Protein AF-A0A5N8WXN7-F1 (afdb_monomer_lite)

Organism: NCBI:txid2596892

Secondary structure (DSSP, 8-state):
--HHHHHHHHHHHHHHHHHHHHHTTEEEEEEEEGGGGS-HHHHTT---EEEEEEESSPPPGGGG---S-PPP--------

Radius of gyration: 22.48 Å; chains: 1; bounding box: 64×42×37 Å

Structure (mmCIF, N/CA/C/O backbone):
data_AF-A0A5N8WXN7-F1
#
_entry.id   AF-A0A5N8WXN7-F1
#
loop_
_atom_site.group_PDB
_atom_site.id
_atom_site.type_symbol
_atom_site.label_atom_id
_atom_site.label_alt_id
_atom_site.label_comp_id
_atom_site.label_asym_id
_atom_site.label_entity_id
_atom_site.label_seq_id
_atom_site.pdbx_PDB_ins_code
_atom_site.Cartn_x
_atom_site.Cartn_y
_atom_site.Cartn_z
_atom_site.occupancy
_atom_site.B_iso_or_equiv
_atom_site.auth_seq_id
_atom_site.auth_comp_id
_atom_site.auth_asym_id
_atom_site.auth_atom_id
_atom_site.pdbx_PDB_model_num
ATOM 1 N N . MET A 1 1 ? 26.549 -5.629 -9.813 1.00 50.53 1 MET A N 1
ATOM 2 C CA . MET A 1 1 ? 26.390 -5.756 -8.346 1.00 50.53 1 MET A CA 1
ATOM 3 C C . MET A 1 1 ? 25.239 -4.854 -7.873 1.00 50.53 1 MET A C 1
ATOM 5 O O . MET A 1 1 ? 25.434 -4.031 -6.996 1.00 50.53 1 MET A O 1
ATOM 9 N N . ALA A 1 2 ? 24.054 -4.971 -8.491 1.00 57.34 2 ALA A N 1
ATOM 10 C CA . ALA A 1 2 ? 22.917 -4.066 -8.253 1.00 57.34 2 ALA A CA 1
ATOM 11 C C . ALA A 1 2 ? 21.814 -4.668 -7.353 1.00 57.34 2 ALA A C 1
ATOM 13 O O . ALA A 1 2 ? 20.987 -3.926 -6.845 1.00 57.34 2 ALA A O 1
ATOM 14 N N . GLY A 1 3 ? 21.821 -5.987 -7.110 1.00 61.81 3 GLY A N 1
ATOM 15 C CA . GLY A 1 3 ? 20.732 -6.670 -6.390 1.00 61.81 3 GLY A CA 1
ATOM 16 C C . GLY A 1 3 ? 20.696 -6.414 -4.881 1.00 61.81 3 GLY A C 1
ATOM 17 O O . GLY A 1 3 ? 19.649 -6.089 -4.341 1.00 61.81 3 GLY A O 1
ATOM 18 N N . ARG A 1 4 ? 21.850 -6.456 -4.198 1.00 70.06 4 ARG A N 1
ATOM 19 C CA . ARG A 1 4 ? 21.886 -6.423 -2.722 1.00 70.06 4 ARG A CA 1
ATOM 20 C C . ARG A 1 4 ? 21.315 -5.128 -2.126 1.00 70.06 4 ARG A C 1
ATOM 22 O O . ARG A 1 4 ? 20.546 -5.182 -1.181 1.00 70.06 4 ARG A O 1
ATOM 29 N N . GLY A 1 5 ? 21.644 -3.975 -2.713 1.00 81.25 5 GLY A N 1
ATOM 30 C CA . GLY A 1 5 ? 21.143 -2.681 -2.232 1.00 81.25 5 GLY A CA 1
ATOM 31 C C . GLY A 1 5 ? 19.654 -2.458 -2.509 1.00 81.25 5 GLY A C 1
ATOM 32 O O . GLY A 1 5 ? 18.978 -1.805 -1.720 1.00 81.25 5 GLY A O 1
ATOM 33 N N . GLN A 1 6 ? 19.134 -3.014 -3.606 1.00 76.94 6 GLN A N 1
ATOM 34 C CA . GLN A 1 6 ? 17.712 -2.943 -3.935 1.00 76.94 6 GLN A CA 1
ATOM 35 C C . GLN A 1 6 ? 16.883 -3.826 -2.995 1.00 76.94 6 GLN A C 1
ATOM 37 O O . GLN A 1 6 ? 15.847 -3.379 -2.504 1.00 76.94 6 GLN A O 1
ATOM 42 N N . ASP A 1 7 ? 17.365 -5.034 -2.696 1.00 81.19 7 ASP A N 1
ATOM 43 C CA . ASP A 1 7 ? 16.724 -5.945 -1.744 1.00 81.19 7 ASP A CA 1
ATOM 44 C C . ASP A 1 7 ? 16.709 -5.350 -0.327 1.00 81.19 7 ASP A C 1
ATOM 46 O O . ASP A 1 7 ? 15.675 -5.358 0.347 1.00 81.19 7 ASP A O 1
ATOM 50 N N . ASP A 1 8 ? 17.826 -4.752 0.102 1.00 86.50 8 ASP A N 1
ATOM 51 C CA . 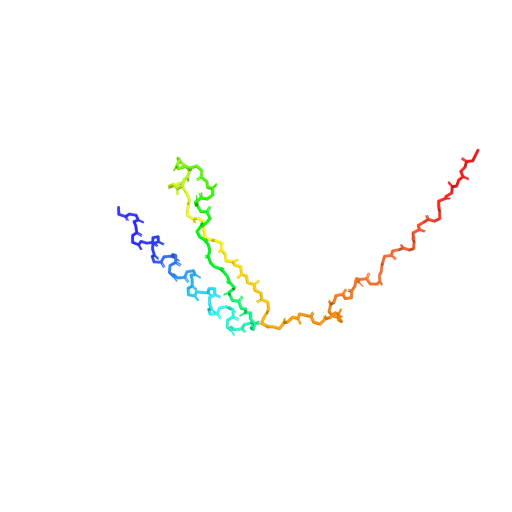ASP A 1 8 ? 17.928 -4.068 1.393 1.00 86.50 8 ASP A CA 1
ATOM 52 C C . ASP A 1 8 ? 16.969 -2.865 1.474 1.00 86.50 8 ASP A C 1
ATOM 54 O O . ASP A 1 8 ? 16.285 -2.682 2.485 1.00 86.50 8 ASP A O 1
ATOM 58 N N . ALA A 1 9 ? 16.864 -2.070 0.401 1.00 84.06 9 ALA A N 1
ATOM 59 C CA . ALA A 1 9 ? 15.935 -0.943 0.324 1.00 84.06 9 ALA A CA 1
ATOM 60 C C . ALA A 1 9 ? 14.469 -1.400 0.376 1.00 84.06 9 ALA A C 1
ATOM 62 O O . ALA A 1 9 ? 13.681 -0.836 1.136 1.00 84.06 9 ALA A O 1
ATOM 63 N N . ALA A 1 10 ? 14.111 -2.452 -0.366 1.00 81.88 10 ALA A N 1
ATOM 64 C CA . ALA A 1 10 ? 12.768 -3.023 -0.343 1.00 81.88 10 ALA A CA 1
ATOM 65 C C . ALA A 1 10 ? 12.400 -3.529 1.060 1.00 81.88 10 ALA A C 1
ATOM 67 O O . ALA A 1 10 ? 11.318 -3.226 1.573 1.00 81.88 10 ALA A O 1
ATOM 68 N N . ASN A 1 11 ? 13.320 -4.238 1.719 1.00 85.38 11 ASN A N 1
ATOM 69 C CA . ASN A 1 11 ? 13.115 -4.723 3.080 1.00 85.38 11 ASN A CA 1
ATOM 70 C C . ASN A 1 11 ? 12.973 -3.565 4.087 1.00 85.38 11 ASN A C 1
ATOM 72 O O . ASN A 1 11 ? 12.096 -3.596 4.954 1.00 85.38 11 ASN A O 1
ATOM 76 N N . ALA A 1 12 ? 13.775 -2.504 3.940 1.00 89.81 12 ALA A N 1
ATOM 77 C CA . ALA A 1 12 ? 13.664 -1.299 4.758 1.00 89.81 12 ALA A CA 1
ATOM 78 C C . ALA A 1 12 ? 12.312 -0.589 4.572 1.00 89.81 12 ALA A C 1
ATOM 80 O O . ALA A 1 12 ? 11.704 -0.179 5.561 1.00 89.81 12 ALA A O 1
ATOM 81 N N . SER A 1 13 ? 11.796 -0.497 3.340 1.00 86.31 13 SER A N 1
ATOM 82 C CA . SER A 1 13 ? 10.473 0.079 3.062 1.00 86.31 13 SER A CA 1
ATOM 83 C C . SER A 1 13 ? 9.339 -0.726 3.701 1.00 86.31 13 SER A C 1
ATOM 85 O O . SER A 1 13 ? 8.434 -0.144 4.299 1.00 86.31 13 SER A O 1
ATOM 87 N N . VAL A 1 14 ? 9.397 -2.062 3.629 1.00 87.19 14 VAL A N 1
ATOM 88 C CA . VAL A 1 14 ? 8.397 -2.942 4.262 1.00 87.19 14 VAL A CA 1
ATOM 89 C C . VAL A 1 14 ? 8.433 -2.816 5.784 1.00 87.19 14 VAL A C 1
ATOM 91 O O . VAL A 1 14 ? 7.385 -2.790 6.429 1.00 87.19 14 VAL A O 1
ATOM 94 N N . LYS A 1 15 ? 9.626 -2.721 6.377 1.00 91.75 15 LYS A N 1
ATOM 95 C CA . LYS A 1 15 ? 9.746 -2.472 7.814 1.00 91.75 15 LYS A CA 1
ATOM 96 C C . LYS A 1 15 ? 9.131 -1.120 8.181 1.00 91.75 15 LYS A C 1
ATOM 98 O O . LYS A 1 15 ? 8.276 -1.063 9.058 1.00 91.75 15 LYS A O 1
ATOM 103 N N . TRP A 1 16 ? 9.508 -0.062 7.465 1.00 93.00 16 TRP A N 1
ATOM 104 C CA . TRP A 1 16 ? 9.015 1.286 7.727 1.00 93.00 16 TRP A CA 1
ATOM 105 C C . TRP A 1 16 ? 7.487 1.379 7.648 1.00 93.00 16 TRP A C 1
ATOM 107 O O . TRP A 1 16 ? 6.877 1.952 8.545 1.00 93.00 16 TRP A O 1
ATOM 117 N N . ILE A 1 17 ? 6.849 0.781 6.631 1.00 91.94 17 ILE A N 1
ATOM 118 C CA . ILE A 1 17 ? 5.388 0.866 6.494 1.00 91.94 17 ILE A CA 1
ATOM 119 C C . ILE A 1 17 ? 4.663 0.128 7.625 1.00 91.94 17 ILE A C 1
ATOM 121 O O . ILE A 1 17 ? 3.630 0.598 8.093 1.00 91.94 17 ILE A O 1
ATOM 125 N N . ARG A 1 18 ? 5.213 -0.997 8.102 1.00 90.94 18 ARG A N 1
ATOM 126 C CA . ARG A 1 18 ? 4.660 -1.746 9.241 1.00 90.94 18 ARG A CA 1
ATOM 127 C C . ARG A 1 18 ? 4.772 -0.951 10.535 1.00 90.94 18 ARG A C 1
ATOM 129 O O . ARG A 1 18 ? 3.774 -0.816 11.238 1.00 90.94 18 ARG A O 1
ATOM 136 N N . ASP A 1 19 ? 5.949 -0.390 10.801 1.00 93.81 19 ASP A N 1
ATOM 137 C CA . ASP A 1 19 ? 6.195 0.444 11.980 1.00 93.81 19 ASP A CA 1
ATOM 138 C C . ASP A 1 19 ? 5.290 1.690 11.956 1.00 93.81 19 ASP A C 1
ATOM 140 O O . ASP A 1 19 ? 4.680 2.047 12.963 1.00 93.81 19 ASP A O 1
ATOM 144 N N . HIS A 1 20 ? 5.131 2.312 10.783 1.00 92.38 20 HIS A N 1
ATOM 145 C CA . HIS A 1 20 ? 4.236 3.448 10.587 1.00 92.38 20 HIS A CA 1
ATOM 146 C C . HIS A 1 20 ? 2.769 3.082 10.836 1.00 92.38 20 HIS A C 1
ATOM 148 O O . HIS A 1 20 ? 2.068 3.830 11.514 1.00 92.38 20 HIS A O 1
ATOM 154 N N . CYS A 1 21 ? 2.303 1.934 10.333 1.00 91.25 21 CYS A N 1
ATOM 155 C CA . CYS A 1 21 ? 0.931 1.485 10.566 1.00 91.25 21 CYS A CA 1
ATOM 156 C C . CYS A 1 21 ? 0.667 1.235 12.057 1.00 91.25 21 CYS A C 1
ATOM 158 O O . CYS A 1 21 ? -0.304 1.758 12.601 1.00 91.25 21 CYS A O 1
ATOM 160 N N . ALA A 1 22 ? 1.579 0.530 12.735 1.00 88.50 22 ALA A N 1
ATOM 161 C CA . ALA A 1 22 ? 1.480 0.25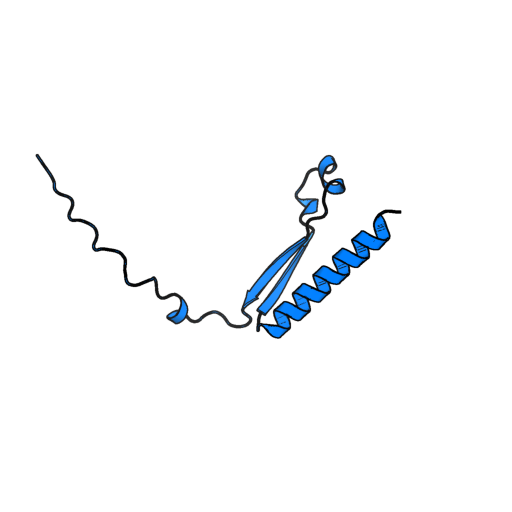2 14.167 1.00 88.50 22 ALA A CA 1
ATOM 162 C C . ALA A 1 22 ? 1.450 1.532 15.020 1.00 88.50 22 ALA A C 1
ATOM 164 O O . ALA A 1 22 ? 0.705 1.604 15.992 1.00 88.50 22 ALA A O 1
ATOM 165 N N . ALA A 1 23 ? 2.225 2.554 14.644 1.00 92.31 23 ALA A N 1
ATOM 166 C CA . ALA A 1 23 ? 2.273 3.827 15.362 1.00 92.31 23 ALA A CA 1
ATOM 167 C C . ALA A 1 23 ? 1.028 4.716 15.165 1.00 92.31 23 ALA A C 1
ATOM 169 O O . ALA A 1 23 ? 0.832 5.642 15.946 1.00 92.31 23 ALA A O 1
ATOM 170 N N . ASN A 1 24 ? 0.218 4.473 14.128 1.00 87.00 24 ASN A N 1
ATOM 171 C CA . ASN A 1 24 ? -0.902 5.341 13.735 1.00 87.00 24 ASN A CA 1
ATOM 172 C C . ASN A 1 24 ? -2.262 4.625 13.750 1.00 87.00 24 ASN A C 1
ATOM 174 O O . ASN A 1 24 ? -3.208 5.119 13.140 1.00 87.00 24 ASN A O 1
ATOM 178 N N . GLU A 1 25 ? -2.356 3.460 14.400 1.00 86.44 25 GLU A N 1
ATOM 179 C CA . GLU A 1 25 ? -3.592 2.659 14.464 1.00 86.44 25 GLU A CA 1
ATOM 180 C C . GLU A 1 25 ? -4.153 2.332 13.065 1.00 86.44 25 GLU A C 1
ATOM 182 O O . GLU A 1 25 ? -5.363 2.289 12.822 1.00 86.44 25 GLU A O 1
ATOM 187 N N . LEU A 1 26 ? -3.239 2.116 12.118 1.00 88.31 26 LEU A N 1
ATOM 188 C CA . LEU A 1 26 ? -3.550 1.688 10.764 1.00 88.31 26 LEU A CA 1
ATOM 189 C C . LEU A 1 26 ? -3.244 0.198 10.611 1.00 88.31 26 LEU A C 1
ATOM 191 O O . LEU A 1 26 ? -2.351 -0.352 11.255 1.00 88.31 26 LEU A O 1
ATOM 195 N N . GLU A 1 27 ? -3.947 -0.439 9.689 1.00 88.25 27 GLU A N 1
ATOM 196 C CA . GLU A 1 27 ? -3.766 -1.832 9.326 1.00 88.25 27 GLU A CA 1
ATOM 197 C C . GLU A 1 27 ? -3.211 -1.927 7.903 1.00 88.25 27 GLU A C 1
ATOM 199 O O . GLU A 1 27 ? -3.782 -1.391 6.948 1.00 88.25 27 GLU A O 1
ATOM 204 N N . LEU A 1 28 ? -2.096 -2.643 7.743 1.00 89.94 28 LEU A N 1
ATOM 205 C CA . LEU A 1 28 ? -1.584 -3.000 6.425 1.00 89.94 28 LEU A CA 1
ATOM 206 C C . LEU A 1 28 ? -2.381 -4.190 5.876 1.00 89.94 28 LEU A C 1
ATOM 208 O O . LEU A 1 28 ? -2.072 -5.343 6.165 1.00 89.94 28 LEU A O 1
ATOM 212 N N . VAL A 1 29 ? -3.380 -3.896 5.051 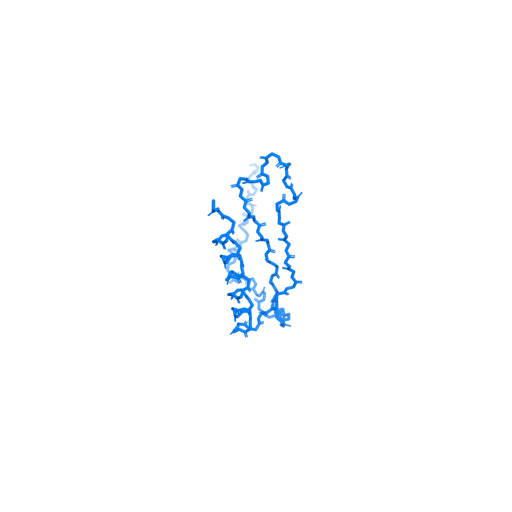1.00 90.19 29 VAL A N 1
ATOM 213 C CA . VAL A 1 29 ? -4.334 -4.875 4.510 1.00 90.19 29 VAL A CA 1
ATOM 214 C C . VAL A 1 29 ? -3.714 -5.738 3.415 1.00 90.19 29 VAL A C 1
ATOM 216 O O . VAL A 1 29 ? -4.006 -6.928 3.302 1.00 90.19 29 VAL A O 1
ATOM 219 N N . ARG A 1 30 ? -2.879 -5.144 2.553 1.00 88.06 30 ARG A N 1
ATOM 220 C CA . ARG A 1 30 ? -2.334 -5.848 1.385 1.00 88.06 30 ARG A CA 1
ATOM 221 C C . ARG A 1 30 ? -0.990 -5.291 0.949 1.00 88.06 30 ARG A C 1
ATOM 223 O O . ARG A 1 30 ? -0.775 -4.080 0.969 1.00 88.06 30 ARG A O 1
ATOM 230 N N . VAL A 1 31 ? -0.122 -6.186 0.488 1.00 87.75 31 VAL A N 1
ATOM 231 C CA . VAL A 1 31 ? 1.132 -5.857 -0.196 1.00 87.75 31 VAL A CA 1
ATOM 232 C C . VAL A 1 31 ? 1.123 -6.560 -1.543 1.00 87.75 31 VAL A C 1
ATOM 234 O O . VAL A 1 31 ? 0.908 -7.769 -1.604 1.00 87.75 31 VAL A O 1
ATOM 237 N N . GLU A 1 32 ? 1.335 -5.811 -2.617 1.00 86.69 32 GLU A N 1
ATOM 238 C CA . GLU A 1 32 ? 1.324 -6.337 -3.980 1.00 86.69 32 GLU A CA 1
ATOM 239 C C . GLU A 1 32 ? 2.578 -5.895 -4.722 1.00 86.69 32 GLU A C 1
ATOM 241 O O . GLU A 1 32 ? 2.948 -4.720 -4.683 1.00 86.69 32 GLU A O 1
ATOM 246 N N . ASN A 1 33 ? 3.204 -6.824 -5.443 1.00 83.31 33 ASN A N 1
ATOM 247 C CA . ASN A 1 33 ? 4.175 -6.468 -6.464 1.00 83.31 33 ASN A CA 1
ATOM 248 C C . ASN 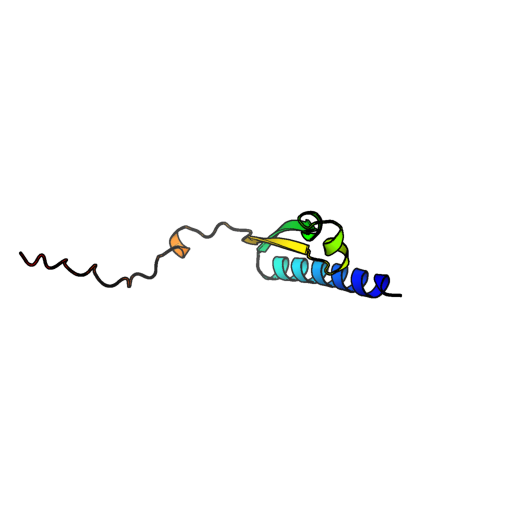A 1 33 ? 3.400 -5.952 -7.680 1.00 83.31 33 ASN A C 1
ATOM 250 O O . ASN A 1 33 ? 2.749 -6.717 -8.386 1.00 83.31 33 ASN A O 1
ATOM 254 N N . PHE A 1 34 ? 3.437 -4.644 -7.905 1.00 83.06 34 PHE A N 1
ATOM 255 C CA . PHE A 1 34 ? 2.684 -4.030 -8.990 1.00 83.06 34 PHE A CA 1
ATOM 256 C C . PHE A 1 34 ? 3.391 -4.188 -10.345 1.00 83.06 34 PHE A C 1
ATOM 258 O O . PHE A 1 34 ? 2.788 -3.929 -11.383 1.00 83.06 34 PHE A O 1
ATOM 265 N N . ASN A 1 35 ? 4.641 -4.664 -10.363 1.00 79.12 35 ASN A N 1
ATOM 266 C CA . ASN A 1 35 ? 5.377 -4.906 -11.605 1.00 79.12 35 ASN A CA 1
ATOM 267 C C . ASN A 1 35 ? 4.706 -5.964 -12.482 1.00 79.12 35 ASN A C 1
ATOM 269 O O . ASN A 1 35 ? 4.776 -5.871 -13.704 1.00 79.12 35 ASN A O 1
ATOM 273 N N . ASP A 1 36 ? 4.014 -6.934 -11.884 1.00 76.69 36 ASP A N 1
ATOM 274 C CA . ASP A 1 36 ? 3.352 -8.006 -12.633 1.00 76.69 36 ASP A CA 1
ATOM 275 C C . ASP A 1 36 ? 2.239 -7.474 -13.554 1.00 76.69 36 ASP A C 1
ATOM 277 O O . ASP A 1 36 ? 1.921 -8.107 -14.563 1.00 76.69 36 ASP A O 1
ATOM 281 N N . HIS A 1 37 ? 1.715 -6.275 -13.268 1.00 81.44 37 HIS A N 1
ATOM 282 C CA . HIS A 1 37 ? 0.743 -5.577 -14.111 1.00 81.44 37 HIS A CA 1
ATOM 283 C C . HIS A 1 37 ? 1.357 -4.902 -15.348 1.00 81.44 37 HIS A C 1
ATOM 285 O O . HIS A 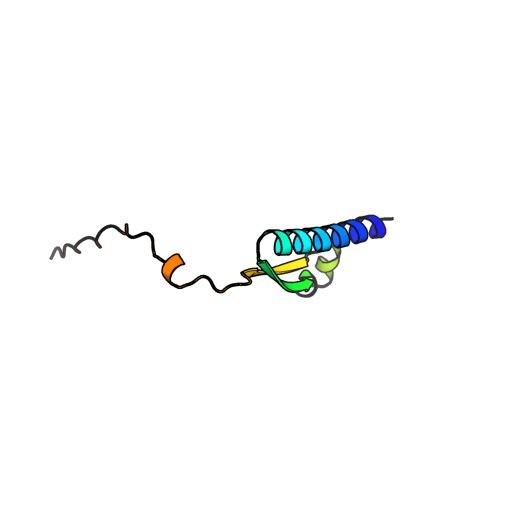1 37 ? 0.609 -4.473 -16.227 1.00 81.44 37 HIS A O 1
ATOM 291 N N . TYR A 1 38 ? 2.686 -4.809 -15.441 1.00 79.44 38 TYR A N 1
ATOM 292 C CA . TYR A 1 38 ? 3.382 -4.251 -16.599 1.00 79.44 38 TYR A CA 1
ATOM 293 C C . TYR A 1 38 ? 3.894 -5.348 -17.548 1.00 79.44 38 TYR A C 1
ATOM 295 O O . TYR A 1 38 ? 4.183 -6.465 -17.098 1.00 79.44 38 TYR A O 1
ATOM 303 N N . PRO A 1 39 ? 4.040 -5.041 -18.855 1.00 83.06 39 PRO A N 1
ATOM 304 C CA . PRO A 1 39 ? 4.706 -5.921 -19.817 1.00 83.06 39 PRO A CA 1
ATOM 305 C C . PRO A 1 39 ? 6.121 -6.292 -19.362 1.00 83.06 39 PRO A C 1
ATOM 307 O O . PRO A 1 39 ? 6.803 -5.466 -18.752 1.00 83.06 39 PRO A O 1
ATOM 310 N N . GLU A 1 40 ? 6.580 -7.509 -19.679 1.00 79.75 40 GLU A N 1
ATOM 311 C CA . GLU A 1 40 ? 7.888 -8.025 -19.237 1.00 79.75 40 GLU A CA 1
ATOM 312 C C . GLU A 1 40 ? 9.052 -7.087 -19.567 1.00 79.75 40 GLU A C 1
ATOM 314 O O . GLU A 1 40 ? 9.942 -6.921 -18.735 1.00 79.75 40 GLU A O 1
ATOM 319 N N . GLU A 1 41 ? 9.009 -6.403 -20.716 1.00 80.88 41 GLU A N 1
ATOM 320 C CA . GLU A 1 41 ? 10.066 -5.470 -21.129 1.00 80.88 41 GLU A CA 1
ATOM 321 C C . GLU A 1 41 ? 10.218 -4.266 -20.180 1.00 80.88 41 GLU A C 1
ATOM 323 O O . GLU A 1 41 ? 11.279 -3.644 -20.127 1.00 80.88 41 GLU A O 1
ATOM 328 N N . GLN A 1 42 ? 9.167 -3.925 -19.427 1.00 74.88 42 GLN A N 1
ATOM 329 C CA . GLN A 1 42 ? 9.141 -2.788 -18.501 1.00 74.88 42 GLN A CA 1
ATOM 330 C C . GLN A 1 42 ? 9.393 -3.202 -17.045 1.00 74.88 42 GLN A C 1
ATOM 332 O O . GLN A 1 42 ? 9.802 -2.367 -16.237 1.00 74.88 42 GLN A O 1
ATOM 337 N N . ARG A 1 43 ? 9.220 -4.489 -16.706 1.00 74.44 43 ARG A N 1
ATOM 338 C CA . ARG A 1 43 ? 9.350 -5.008 -15.329 1.00 74.44 43 ARG A CA 1
ATOM 339 C C . ARG A 1 43 ? 10.743 -4.824 -14.729 1.00 74.44 43 ARG A C 1
ATOM 341 O O . ARG A 1 43 ? 10.872 -4.714 -13.516 1.00 74.44 43 ARG A O 1
ATOM 348 N N . SER A 1 44 ? 11.787 -4.799 -15.557 1.00 68.56 44 SER A N 1
ATOM 349 C CA . SER A 1 44 ? 13.169 -4.609 -15.100 1.00 68.56 44 SER A CA 1
ATOM 350 C C . SER A 1 44 ? 13.574 -3.141 -14.952 1.00 68.56 44 SER A C 1
ATOM 352 O O . SER A 1 44 ? 14.661 -2.865 -14.449 1.00 68.56 44 SER A O 1
ATOM 354 N N . VAL A 1 45 ? 12.750 -2.200 -15.428 1.00 69.69 45 VAL A N 1
ATOM 355 C CA . VAL A 1 45 ? 13.089 -0.768 -15.453 1.00 69.69 45 VAL A CA 1
ATOM 356 C C . VAL A 1 45 ? 12.795 -0.107 -14.105 1.00 69.69 45 VAL A C 1
ATOM 358 O O . VAL A 1 45 ? 13.515 0.798 -13.690 1.00 69.69 45 VAL A O 1
ATOM 361 N N . PHE A 1 46 ? 11.771 -0.572 -13.391 1.00 67.00 46 PHE A N 1
ATOM 362 C CA . PHE A 1 46 ? 11.406 -0.076 -12.068 1.00 67.00 46 PHE A CA 1
ATOM 363 C C . PHE A 1 46 ? 10.771 -1.192 -11.243 1.00 67.00 46 PHE A C 1
ATOM 365 O O . PHE A 1 46 ? 10.075 -2.046 -11.778 1.00 67.00 46 PHE A O 1
ATOM 372 N N . SER A 1 47 ? 11.009 -1.167 -9.928 1.00 72.06 47 SER A N 1
ATOM 373 C CA . SER A 1 47 ? 10.348 -2.070 -8.991 1.00 72.06 47 SER A CA 1
ATOM 374 C C . SER A 1 47 ? 9.302 -1.312 -8.183 1.00 72.06 47 SER A C 1
ATOM 376 O O . SER A 1 47 ? 9.654 -0.517 -7.313 1.00 72.06 47 SER A O 1
ATOM 378 N N . LEU A 1 48 ? 8.023 -1.557 -8.462 1.00 79.88 48 LEU A N 1
ATOM 379 C CA . LEU A 1 48 ? 6.892 -0.916 -7.805 1.00 79.88 48 LEU A CA 1
ATOM 380 C C . LEU A 1 48 ? 6.154 -1.903 -6.895 1.00 79.88 48 LEU A C 1
ATOM 382 O O . LEU A 1 48 ? 5.569 -2.883 -7.353 1.00 79.88 48 LEU A O 1
ATOM 386 N N . THR A 1 49 ? 6.124 -1.596 -5.601 1.00 83.62 49 THR A N 1
ATOM 387 C CA . THR A 1 49 ? 5.331 -2.326 -4.604 1.00 83.62 49 THR A CA 1
ATOM 388 C C . THR A 1 49 ? 4.180 -1.443 -4.142 1.00 83.62 49 THR A C 1
ATOM 390 O O . THR A 1 49 ? 4.396 -0.306 -3.723 1.00 83.62 49 THR A O 1
ATOM 393 N N . ARG A 1 50 ? 2.949 -1.958 -4.201 1.00 87.19 50 ARG A N 1
ATOM 394 C CA . ARG A 1 50 ? 1.748 -1.275 -3.716 1.00 87.19 50 ARG A CA 1
ATOM 395 C C . ARG A 1 50 ? 1.402 -1.768 -2.315 1.00 87.19 50 ARG A C 1
ATOM 397 O O . ARG A 1 50 ? 1.253 -2.967 -2.094 1.00 87.19 50 ARG A O 1
ATOM 404 N N . PHE A 1 51 ? 1.216 -0.830 -1.393 1.00 90.00 51 PHE A N 1
ATOM 405 C CA . PHE A 1 51 ? 0.732 -1.091 -0.039 1.00 90.00 51 PHE A CA 1
ATOM 406 C C . PHE A 1 51 ? -0.700 -0.565 0.083 1.00 90.00 51 PHE A C 1
ATOM 408 O O . PHE A 1 51 ? -0.964 0.591 -0.244 1.00 90.00 51 PHE A O 1
ATOM 415 N N . THR A 1 52 ? -1.626 -1.409 0.530 1.00 89.75 52 THR A N 1
ATOM 416 C CA . THR A 1 52 ? -3.003 -1.009 0.848 1.00 89.75 52 THR A CA 1
ATOM 417 C C . THR A 1 52 ? -3.134 -0.918 2.356 1.00 89.75 52 THR A C 1
ATOM 419 O O . THR A 1 52 ? -2.901 -1.908 3.047 1.00 89.75 52 THR A O 1
ATOM 422 N N . ILE A 1 53 ? -3.489 0.265 2.850 1.00 90.12 53 ILE A N 1
ATOM 423 C CA . ILE A 1 53 ? -3.571 0.575 4.276 1.00 90.12 53 ILE A CA 1
ATOM 424 C C . ILE A 1 53 ? -5.000 1.007 4.585 1.00 90.12 53 ILE A C 1
ATOM 426 O O . ILE A 1 53 ? -5.558 1.849 3.879 1.00 90.12 53 ILE A O 1
ATOM 430 N N . ALA A 1 54 ? -5.581 0.427 5.626 1.00 86.50 54 ALA A N 1
ATOM 431 C CA . ALA A 1 54 ? -6.867 0.823 6.175 1.00 86.50 54 ALA A CA 1
ATOM 432 C C . ALA A 1 54 ? -6.673 1.378 7.586 1.00 86.50 54 ALA A C 1
ATOM 434 O O . ALA A 1 54 ? -5.623 1.202 8.200 1.00 86.50 54 ALA A O 1
ATOM 435 N N . ARG A 1 55 ? -7.685 2.066 8.109 1.00 81.75 55 ARG A N 1
ATOM 436 C CA . ARG A 1 55 ? -7.752 2.310 9.550 1.00 81.75 55 ARG A CA 1
ATOM 437 C C . ARG A 1 55 ? -8.207 1.026 10.230 1.00 81.75 55 ARG A C 1
ATOM 439 O O . ARG A 1 55 ? -9.111 0.373 9.711 1.00 81.75 55 ARG A O 1
ATOM 446 N N . SER A 1 56 ? -7.615 0.706 11.378 1.00 70.50 56 SER A N 1
ATOM 447 C CA . SER A 1 56 ? -8.034 -0.448 12.184 1.00 70.50 56 SER A CA 1
ATOM 448 C C . SER A 1 56 ? -9.478 -0.303 12.673 1.00 70.50 56 SER A C 1
ATOM 450 O O . SER A 1 56 ? -10.196 -1.288 12.818 1.00 70.50 56 SER A O 1
ATOM 452 N N . GLU A 1 57 ? -9.933 0.937 12.867 1.00 69.19 57 GLU A N 1
ATOM 453 C CA . GLU A 1 57 ? -11.328 1.261 13.142 1.00 69.19 57 GLU A CA 1
ATOM 454 C C . GLU A 1 57 ? -11.977 1.925 11.924 1.00 69.19 57 GLU A C 1
ATOM 456 O O . GLU A 1 57 ? -11.414 2.831 11.299 1.00 69.19 57 GLU A O 1
ATOM 461 N N . SER A 1 58 ? -13.193 1.488 11.588 1.00 62.12 58 SER A N 1
ATOM 462 C CA . SER A 1 58 ? -14.003 2.160 10.570 1.00 62.12 58 SER A CA 1
ATOM 463 C C . SER A 1 58 ? -14.261 3.593 11.041 1.00 62.12 58 SER A C 1
ATOM 465 O O . SER A 1 58 ? -14.789 3.751 12.143 1.00 62.12 58 SER A O 1
ATOM 467 N N . PRO A 1 59 ? -13.920 4.642 10.268 1.00 60.53 59 PRO A N 1
ATOM 468 C CA . PRO A 1 59 ? -14.306 5.989 10.653 1.00 60.53 59 PRO A CA 1
ATOM 469 C C . PRO A 1 59 ? -15.830 6.011 10.794 1.00 60.53 59 PRO A C 1
ATOM 471 O O . PRO A 1 59 ? -16.549 5.684 9.848 1.00 60.53 59 PRO A O 1
ATOM 474 N N . GLY A 1 60 ? -16.320 6.338 11.992 1.00 60.19 60 GLY A N 1
ATOM 475 C CA . GLY A 1 60 ? -17.746 6.542 12.211 1.00 60.19 60 GLY A CA 1
ATOM 476 C C . GLY A 1 60 ? -18.280 7.574 11.216 1.00 60.19 60 GLY A C 1
ATOM 477 O O . GLY A 1 60 ? -17.561 8.501 10.831 1.00 60.19 60 GLY A O 1
ATOM 478 N N . LEU A 1 61 ? -19.537 7.420 10.795 1.00 61.69 61 LEU A N 1
ATOM 479 C CA . LEU A 1 61 ? -20.209 8.334 9.857 1.00 61.69 61 LEU A CA 1
ATOM 480 C C . LEU A 1 61 ? -20.120 9.810 10.287 1.00 61.69 61 LEU A C 1
ATOM 482 O O . LEU A 1 61 ? -20.130 10.692 9.431 1.00 61.69 61 LEU A O 1
ATOM 486 N N . ASP A 1 62 ? -19.949 10.074 11.583 1.00 62.88 62 ASP A N 1
ATOM 487 C CA . ASP A 1 62 ? -19.768 11.412 12.155 1.00 62.88 62 ASP A CA 1
ATOM 488 C C . ASP A 1 62 ? -18.544 12.159 11.585 1.00 62.88 62 ASP A C 1
ATOM 490 O O . ASP A 1 62 ? -18.565 13.383 11.428 1.00 62.88 62 ASP A O 1
ATOM 494 N N . GLY A 1 63 ? -17.492 11.429 11.190 1.00 57.59 63 GLY A N 1
ATOM 495 C CA . GLY A 1 63 ? -16.291 11.984 10.557 1.00 57.59 63 GLY A CA 1
ATOM 496 C C . GLY A 1 63 ? -16.443 12.299 9.063 1.00 57.59 63 GLY A C 1
ATOM 497 O O . GLY A 1 63 ? -15.571 12.950 8.492 1.00 57.59 63 GLY A O 1
ATOM 498 N N . TRP A 1 64 ? -17.540 11.864 8.428 1.00 59.88 64 TRP A N 1
ATOM 499 C CA . TRP A 1 64 ? -17.849 12.117 7.013 1.00 59.88 64 TRP A CA 1
ATOM 500 C C . TRP A 1 64 ? -18.743 13.348 6.812 1.00 59.88 64 TRP A C 1
ATOM 502 O O . TRP A 1 64 ? -19.352 13.524 5.757 1.00 59.88 64 TRP A O 1
ATOM 512 N N . SER A 1 65 ? -18.852 14.215 7.818 1.00 64.81 65 SER A N 1
ATOM 513 C CA . SER A 1 65 ? -19.574 15.477 7.681 1.00 64.81 65 SER A CA 1
ATOM 514 C C . SER A 1 65 ? -19.013 16.249 6.480 1.00 64.81 65 SER A C 1
ATOM 516 O O . SER A 1 65 ? -17.889 16.751 6.523 1.00 64.81 65 SER A O 1
ATOM 518 N N . LEU A 1 66 ? -19.780 16.304 5.381 1.00 66.62 66 LEU A N 1
ATOM 519 C CA . LEU A 1 66 ? -19.462 17.155 4.237 1.00 66.62 66 LEU A CA 1
ATOM 520 C C . LEU A 1 66 ? -19.223 18.567 4.778 1.00 66.62 66 LEU A C 1
ATOM 522 O O . LEU A 1 66 ? -19.980 18.978 5.661 1.00 66.62 66 LEU A O 1
ATOM 526 N N . PRO A 1 67 ? -18.230 19.321 4.270 1.00 69.31 67 PRO A N 1
ATOM 527 C CA . PRO A 1 67 ? -18.069 20.716 4.643 1.00 69.31 67 PRO A CA 1
ATOM 528 C C . PRO A 1 67 ? -19.410 21.417 4.423 1.00 69.31 67 PRO A C 1
ATOM 530 O O . PRO A 1 67 ? -19.848 21.601 3.285 1.00 69.31 67 PRO A O 1
ATOM 533 N N . THR A 1 68 ? -20.110 21.733 5.510 1.00 65.75 68 THR A N 1
ATOM 534 C CA . THR A 1 68 ? -21.422 22.379 5.515 1.00 65.75 68 THR A CA 1
ATOM 535 C C . THR A 1 68 ? -21.213 23.837 5.127 1.00 65.75 68 THR A C 1
ATOM 537 O O . THR A 1 68 ? -21.201 24.743 5.949 1.00 65.75 68 THR A O 1
ATOM 540 N N . GLY A 1 69 ? -20.933 24.051 3.847 1.00 62.56 69 GLY A N 1
ATOM 541 C CA . GLY A 1 69 ? -20.556 25.344 3.293 1.00 62.56 69 GLY A CA 1
ATOM 542 C C . GLY A 1 69 ? -20.698 25.406 1.778 1.00 62.56 69 GLY A C 1
ATOM 543 O O . GLY A 1 69 ? -20.141 26.308 1.159 1.00 62.56 69 GLY A O 1
ATOM 544 N N . LEU A 1 70 ? -21.423 24.463 1.161 1.00 63.94 70 LEU A N 1
ATOM 545 C CA . LEU A 1 70 ? -21.789 24.607 -0.243 1.00 63.94 70 LEU A CA 1
ATOM 546 C C . LEU A 1 70 ? -22.726 25.820 -0.369 1.00 63.94 70 LEU A C 1
ATOM 548 O O . LEU A 1 70 ? -23.750 25.860 0.320 1.00 63.94 70 LEU A O 1
ATOM 552 N N . PRO A 1 71 ? -22.388 26.821 -1.203 1.00 60.88 71 PRO A N 1
ATOM 553 C CA . PRO A 1 71 ? -23.257 27.967 -1.414 1.00 60.88 71 PRO A CA 1
ATOM 554 C C . PRO A 1 71 ? -24.615 27.482 -1.944 1.00 60.88 71 PRO A C 1
ATOM 556 O O . PRO A 1 71 ? -24.652 26.513 -2.712 1.00 60.88 71 PRO A O 1
ATOM 559 N N . PRO A 1 72 ? -25.735 28.113 -1.541 1.00 61.72 72 PRO A N 1
ATOM 560 C CA . PRO A 1 72 ? -27.058 27.708 -1.995 1.00 61.72 72 PRO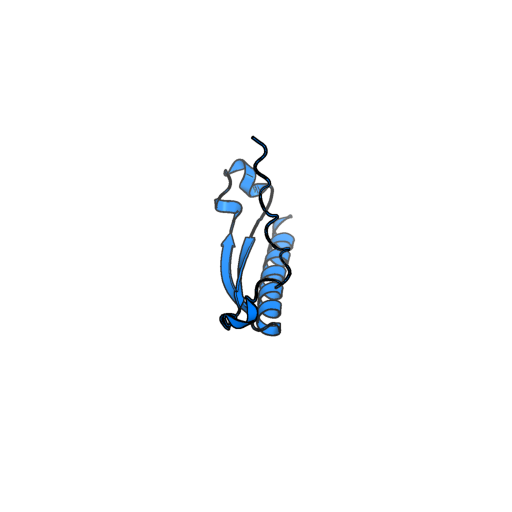 A CA 1
ATOM 561 C C . PRO A 1 72 ? -27.077 27.707 -3.523 1.00 61.72 72 PRO A C 1
ATOM 563 O O . PRO A 1 72 ? -26.652 28.679 -4.150 1.00 61.72 72 PRO A O 1
ATOM 566 N N . ALA A 1 73 ? -27.520 26.591 -4.109 1.00 62.19 73 ALA A N 1
ATOM 567 C CA . ALA A 1 73 ? -27.607 26.420 -5.551 1.00 62.19 73 ALA A CA 1
ATOM 568 C C . ALA A 1 73 ? -28.345 27.625 -6.149 1.00 62.19 73 ALA A C 1
ATOM 570 O O . ALA A 1 73 ? -29.520 27.847 -5.855 1.00 62.19 73 ALA A O 1
ATOM 571 N N . GLY A 1 74 ? -27.617 28.434 -6.923 1.00 57.00 74 GLY A N 1
ATOM 572 C CA . GLY A 1 74 ? -28.126 29.677 -7.485 1.00 57.00 74 GLY A CA 1
ATOM 573 C C . GLY A 1 74 ? -29.432 29.430 -8.231 1.00 57.00 74 GLY A C 1
ATOM 574 O O . GLY A 1 74 ? -29.510 28.561 -9.101 1.00 57.00 74 GLY A O 1
ATOM 575 N N . THR A 1 75 ? -30.464 30.185 -7.865 1.00 57.94 75 THR A N 1
ATOM 576 C CA . THR A 1 75 ? -31.772 30.178 -8.513 1.00 57.94 75 THR A CA 1
ATOM 577 C C . THR A 1 75 ? -31.581 30.359 -10.016 1.00 57.94 75 THR A C 1
ATOM 579 O O . THR A 1 75 ? -31.083 31.389 -10.471 1.00 57.94 75 THR A O 1
ATOM 582 N N . ARG A 1 76 ? -31.942 29.342 -10.802 1.00 57.72 76 ARG A N 1
ATOM 583 C CA . ARG A 1 76 ? -31.844 29.374 -12.262 1.00 57.72 76 ARG A CA 1
ATOM 584 C C . ARG A 1 76 ? -32.822 30.424 -12.791 1.00 57.72 76 ARG A C 1
ATOM 586 O O . ARG A 1 76 ? -34.017 30.156 -12.875 1.00 57.72 76 ARG A O 1
ATOM 593 N N . ALA A 1 77 ? -32.329 31.615 -13.126 1.00 52.75 77 ALA A N 1
ATOM 594 C CA . ALA A 1 77 ? -33.118 32.621 -13.825 1.00 52.75 77 ALA A CA 1
ATOM 595 C C . ALA A 1 77 ? -33.462 32.090 -15.225 1.00 52.75 77 ALA A C 1
ATOM 597 O O . ALA A 1 77 ? -32.606 31.985 -16.101 1.00 52.75 77 ALA A O 1
ATOM 598 N N . THR A 1 78 ? -34.719 31.700 -15.420 1.00 56.06 78 THR A N 1
ATOM 599 C CA . THR A 1 78 ? -35.310 31.486 -16.740 1.00 56.06 78 THR A CA 1
ATOM 600 C C . THR A 1 78 ? -35.553 32.855 -17.369 1.00 56.06 78 THR A C 1
ATOM 602 O O . THR A 1 78 ? -36.426 33.582 -16.900 1.00 56.06 78 THR A O 1
ATOM 605 N N . HIS A 1 79 ? -34.795 33.216 -18.403 1.00 45.84 79 HIS A N 1
ATOM 606 C CA . HIS A 1 79 ? -35.176 34.312 -19.295 1.00 45.84 79 HIS A CA 1
ATOM 607 C C . HIS A 1 79 ? -35.842 33.679 -20.520 1.00 45.84 79 HIS A C 1
ATOM 609 O O . HIS A 1 79 ? -35.223 32.847 -21.189 1.00 45.84 79 HIS A O 1
ATOM 615 N N . GLY A 1 80 ? -37.126 33.991 -20.705 1.00 43.62 80 GLY A N 1
ATOM 616 C CA . GLY A 1 80 ? -37.870 33.759 -21.944 1.00 43.62 80 GLY A CA 1
ATOM 617 C C . GLY A 1 80 ? -37.778 34.948 -22.886 1.00 43.62 80 GLY A C 1
ATOM 618 O O . GLY A 1 80 ? -37.216 35.982 -22.466 1.00 43.62 80 GLY A O 1
#

Sequence (80 aa):
MAGRGQDDAANASVKWIRDHCAANELELVRVENFNDHYPEEQRSVFSLTRFTIARSESPGLDGWSLPTGLPPAGTRATHG

Foldseek 3Di:
DPPPVVVVVVVVVVVVVVVVCVVVQKDFPDKDFCLVVDDPVCSVVDTDIDTDIGHNDDPPCVVVPDPPDDPPDPDPDDDD

pLDDT: mean 75.68, std 13.19, range [43.62, 93.81]